Protein AF-N1QYM6-F1 (afdb_monomer_lite)

Organism: Aegilops tauschii (NCBI:txid37682)

Radius of gyration: 26.06 Å; chains: 1; bounding box: 59×38×81 Å

Sequence (95 aa):
MAAGLPRLAPARGRRRRTVAVAAMGAPGLEKGEGKTATVRSKASGDALEVCRVVNGMWQVSGASWGRAAPRAAVAAMLAYADGGLATFDMADICE

Secondary structure (DSSP, 8-state):
--PPPP-PPPP---------------------TT-EEEEE-TTT--EEEEESS-EE-GGGSSTTT-S--HHHHHHHHHHHHHTT---EE--PPP-

Foldseek 3Di:
DDDDDDDDDDDPPPPPPPPPPPPPPDDDLDQDPDQWDWDADPVPRDTDIAGPDEAEPVCCQQPPNHHHPVVVVVVVQVVCVSNRVNHYDDDHDDD

Structure (mmCIF, N/CA/C/O backbone):
data_AF-N1QYM6-F1
#
_entry.id   AF-N1QYM6-F1
#
loop_
_atom_site.group_PDB
_atom_site.id
_atom_site.type_symbol
_atom_site.label_atom_id
_atom_site.label_alt_id
_atom_site.label_comp_id
_atom_site.label_asym_id
_atom_site.label_entity_id
_atom_site.label_seq_id
_atom_site.pdbx_PDB_ins_code
_atom_site.Cartn_x
_atom_site.Cartn_y
_atom_site.Cartn_z
_atom_site.occupancy
_atom_site.B_iso_or_equiv
_atom_site.auth_seq_id
_atom_site.auth_comp_id
_atom_site.auth_asym_id
_atom_site.auth_atom_id
_atom_site.pdbx_PDB_model_num
ATOM 1 N N . MET A 1 1 ? 40.213 -32.346 -60.982 1.00 46.22 1 MET A N 1
ATOM 2 C CA . MET A 1 1 ? 39.782 -31.509 -59.842 1.00 46.22 1 MET A CA 1
ATOM 3 C C . MET A 1 1 ? 38.585 -30.688 -60.293 1.00 46.22 1 MET A C 1
ATOM 5 O O . MET A 1 1 ? 38.755 -29.844 -61.157 1.00 46.22 1 MET A O 1
ATOM 9 N N . ALA A 1 2 ? 37.387 -30.967 -59.783 1.00 45.72 2 ALA A N 1
ATOM 10 C CA . ALA A 1 2 ? 36.201 -30.140 -60.006 1.00 45.72 2 ALA A CA 1
ATOM 11 C C . ALA A 1 2 ? 35.572 -29.887 -58.631 1.00 45.72 2 ALA A C 1
ATOM 13 O O . ALA A 1 2 ? 35.094 -30.819 -57.988 1.00 45.72 2 ALA A O 1
ATOM 14 N N . ALA A 1 3 ? 35.690 -28.655 -58.136 1.00 51.59 3 ALA A N 1
ATOM 15 C CA . ALA A 1 3 ? 35.165 -28.253 -56.838 1.00 51.59 3 ALA A CA 1
ATOM 16 C C . ALA A 1 3 ? 33.643 -28.068 -56.941 1.00 51.59 3 ALA A C 1
ATOM 18 O O . ALA A 1 3 ? 33.164 -27.255 -57.729 1.00 51.59 3 ALA A O 1
ATOM 19 N N . GLY A 1 4 ? 32.884 -28.854 -56.174 1.00 43.66 4 GLY A N 1
ATOM 20 C CA . GLY A 1 4 ? 31.429 -28.745 -56.089 1.00 43.66 4 GLY A CA 1
ATOM 21 C C . GLY A 1 4 ? 30.996 -27.476 -55.351 1.00 43.66 4 GLY A C 1
ATOM 22 O O . GLY A 1 4 ? 31.544 -27.141 -54.303 1.00 43.66 4 GLY A O 1
ATOM 23 N N . LEU A 1 5 ? 29.999 -26.777 -55.894 1.00 55.41 5 LEU A N 1
ATOM 24 C CA . LEU A 1 5 ? 29.355 -25.623 -55.260 1.00 55.41 5 LEU A CA 1
ATOM 25 C C . LEU A 1 5 ? 28.604 -26.051 -53.983 1.00 55.41 5 LEU A C 1
ATOM 27 O O . LEU A 1 5 ? 27.935 -27.091 -53.995 1.00 55.41 5 LEU A O 1
ATOM 31 N N . PRO A 1 6 ? 28.641 -25.265 -52.891 1.00 52.03 6 PRO A N 1
ATOM 32 C CA . PRO A 1 6 ? 27.894 -25.598 -51.690 1.00 52.03 6 PRO A CA 1
ATOM 33 C C . PRO A 1 6 ? 26.395 -25.350 -51.905 1.00 52.03 6 PRO A C 1
ATOM 35 O O . PRO A 1 6 ? 25.967 -24.279 -52.335 1.00 52.03 6 PRO A O 1
ATOM 38 N N . ARG A 1 7 ? 25.577 -26.354 -51.572 1.00 55.72 7 ARG A N 1
ATOM 39 C CA . ARG A 1 7 ? 24.120 -26.213 -51.476 1.00 55.72 7 ARG A CA 1
ATOM 40 C C . ARG A 1 7 ? 23.780 -25.292 -50.300 1.00 55.72 7 ARG A C 1
ATOM 42 O O . ARG A 1 7 ? 24.013 -25.653 -49.150 1.00 55.72 7 ARG A O 1
ATOM 49 N N . LEU A 1 8 ? 23.195 -24.130 -50.584 1.00 51.25 8 LEU A N 1
ATOM 50 C CA . LEU A 1 8 ? 22.602 -23.259 -49.568 1.00 51.25 8 LEU A CA 1
ATOM 51 C C . LEU A 1 8 ? 21.331 -23.920 -49.010 1.00 51.25 8 LEU A C 1
ATOM 53 O O . LEU A 1 8 ? 20.375 -24.169 -49.743 1.00 51.25 8 LEU A O 1
ATOM 57 N N . ALA A 1 9 ? 21.324 -24.217 -47.711 1.00 57.19 9 ALA A N 1
ATOM 58 C CA . ALA A 1 9 ? 20.127 -24.654 -46.997 1.00 57.19 9 ALA A CA 1
ATOM 59 C C . ALA A 1 9 ? 19.170 -23.462 -46.787 1.00 57.19 9 ALA A C 1
ATOM 61 O O . ALA A 1 9 ? 19.638 -22.341 -46.570 1.00 57.19 9 ALA A O 1
ATOM 62 N N . PRO A 1 10 ? 17.838 -23.662 -46.799 1.00 49.78 10 PRO A N 1
ATOM 63 C CA . PRO A 1 10 ? 16.912 -22.573 -46.530 1.00 49.78 10 PRO A CA 1
ATOM 64 C C . PRO A 1 10 ? 17.044 -22.139 -45.067 1.00 49.78 10 PRO A C 1
ATOM 66 O O . PRO A 1 10 ? 16.934 -22.949 -44.141 1.00 49.78 10 PRO A O 1
ATOM 69 N N . ALA A 1 11 ? 17.277 -20.843 -44.856 1.00 59.12 11 ALA A N 1
ATOM 70 C CA . ALA A 1 11 ? 17.271 -20.237 -43.535 1.00 59.12 11 ALA A CA 1
ATOM 71 C C . ALA A 1 11 ? 15.905 -20.489 -42.881 1.00 59.12 11 ALA A C 1
ATOM 73 O O . ALA A 1 11 ? 14.868 -20.051 -43.383 1.00 59.12 11 ALA A O 1
ATOM 74 N N . ARG A 1 12 ? 15.888 -21.216 -41.757 1.00 56.28 12 ARG A N 1
ATOM 75 C CA . ARG A 1 12 ? 14.677 -21.399 -40.952 1.00 56.28 12 ARG A CA 1
ATOM 76 C C . ARG A 1 12 ? 14.248 -20.028 -40.434 1.00 56.28 12 ARG A C 1
ATOM 78 O O . ARG A 1 12 ? 14.831 -19.507 -39.486 1.00 56.28 12 ARG A O 1
ATOM 85 N N . GLY A 1 13 ? 13.242 -19.442 -41.078 1.00 52.16 13 GLY A N 1
ATOM 86 C CA . GLY A 1 13 ? 12.643 -18.180 -40.668 1.00 52.16 13 GLY A CA 1
ATOM 87 C C . GLY A 1 13 ? 12.193 -18.269 -39.213 1.00 52.16 13 GLY A C 1
ATOM 88 O O . GLY A 1 13 ? 11.251 -18.989 -38.879 1.00 52.16 13 GLY A O 1
ATOM 89 N N . ARG A 1 14 ? 12.885 -17.550 -38.328 1.00 60.66 14 ARG A N 1
ATOM 90 C CA . ARG A 1 14 ? 12.497 -17.398 -36.927 1.00 60.66 14 ARG A CA 1
ATOM 91 C C . ARG A 1 14 ? 11.173 -16.636 -36.919 1.00 60.66 14 ARG A C 1
ATOM 93 O O . ARG A 1 14 ? 11.174 -15.414 -37.041 1.00 60.66 14 ARG A O 1
ATOM 100 N N . ARG A 1 15 ? 10.044 -17.354 -36.822 1.00 59.03 15 ARG A N 1
ATOM 101 C CA . ARG A 1 15 ? 8.721 -16.754 -36.592 1.00 59.03 15 ARG A CA 1
ATOM 102 C C . ARG A 1 15 ? 8.843 -15.861 -35.360 1.00 59.03 15 ARG A C 1
ATOM 104 O O . ARG A 1 15 ? 8.911 -16.356 -34.236 1.00 59.03 15 ARG A O 1
ATOM 111 N N . ARG A 1 16 ? 8.898 -14.546 -35.574 1.00 59.78 16 ARG A N 1
ATOM 112 C CA . ARG A 1 16 ? 8.704 -13.566 -34.512 1.00 59.78 16 ARG A CA 1
ATOM 113 C C . ARG A 1 16 ? 7.264 -13.753 -34.053 1.00 59.78 16 ARG A C 1
ATOM 115 O O . ARG A 1 16 ? 6.334 -13.389 -34.761 1.00 59.78 16 ARG A O 1
ATOM 122 N N . ARG A 1 17 ? 7.082 -14.422 -32.915 1.00 55.34 17 ARG A N 1
ATOM 123 C CA . ARG A 1 17 ? 5.805 -14.420 -32.209 1.00 55.34 17 ARG A CA 1
ATOM 124 C C . ARG A 1 17 ? 5.650 -13.018 -31.641 1.00 55.34 17 ARG A C 1
ATOM 126 O O . ARG A 1 17 ? 6.175 -12.723 -30.575 1.00 55.34 17 ARG A O 1
ATOM 133 N N . THR A 1 18 ? 5.005 -12.137 -32.393 1.00 51.66 18 THR A N 1
ATOM 134 C CA . THR A 1 18 ? 4.424 -10.922 -31.835 1.00 51.66 18 THR A CA 1
ATOM 135 C C . THR A 1 18 ? 3.354 -11.399 -30.864 1.00 51.66 18 THR A C 1
ATOM 137 O O . THR A 1 18 ? 2.294 -11.863 -31.277 1.00 51.66 18 THR A O 1
ATOM 140 N N . VAL A 1 19 ? 3.669 -11.398 -29.571 1.00 52.00 19 VAL A N 1
ATOM 141 C CA . VAL A 1 19 ? 2.649 -11.565 -28.541 1.00 52.00 19 VAL A CA 1
ATOM 142 C C . VAL A 1 19 ? 1.890 -10.249 -28.545 1.00 52.00 19 VAL A C 1
ATOM 144 O O . VAL A 1 19 ? 2.373 -9.247 -28.023 1.00 52.00 19 VAL A O 1
ATOM 147 N N . ALA A 1 20 ? 0.750 -10.220 -29.230 1.00 47.00 20 ALA A N 1
ATOM 148 C CA . ALA A 1 20 ? -0.215 -9.159 -29.026 1.00 47.00 20 ALA A CA 1
ATOM 149 C C . ALA A 1 20 ? -0.677 -9.292 -27.573 1.00 47.00 20 ALA A C 1
ATOM 151 O O . ALA A 1 20 ? -1.442 -10.195 -27.238 1.00 47.00 20 ALA A O 1
ATOM 152 N N . VAL A 1 21 ? -0.143 -8.445 -26.692 1.00 49.84 21 VAL A N 1
ATOM 153 C CA . VAL A 1 21 ? -0.738 -8.233 -25.376 1.00 49.84 21 VAL A CA 1
ATOM 154 C C . VAL A 1 21 ? -2.053 -7.536 -25.673 1.00 49.84 21 VAL A C 1
ATOM 156 O O . VAL A 1 21 ? -2.083 -6.337 -25.939 1.00 49.84 21 VAL A O 1
ATOM 159 N N . ALA A 1 22 ? -3.128 -8.317 -25.754 1.00 45.88 22 ALA A N 1
ATOM 160 C CA . ALA A 1 22 ? -4.463 -7.762 -25.784 1.00 45.88 22 ALA A CA 1
ATOM 161 C C . ALA A 1 22 ? -4.597 -6.919 -24.514 1.00 45.88 22 ALA A C 1
ATOM 163 O O . ALA A 1 22 ? -4.571 -7.454 -23.405 1.00 45.88 22 ALA A O 1
ATOM 164 N N . ALA A 1 23 ? -4.674 -5.598 -24.677 1.00 48.09 23 ALA A N 1
ATOM 165 C CA . ALA A 1 23 ? -5.192 -4.729 -23.642 1.00 48.09 23 ALA A CA 1
ATOM 166 C C . ALA A 1 23 ? -6.643 -5.167 -23.435 1.00 48.09 23 ALA A C 1
ATOM 168 O O . ALA A 1 23 ? -7.537 -4.774 -24.181 1.00 48.09 23 ALA A O 1
ATOM 169 N N . MET A 1 24 ? -6.849 -6.082 -22.491 1.00 47.69 24 MET A N 1
ATOM 170 C CA . MET A 1 24 ? -8.165 -6.400 -21.969 1.00 47.69 24 MET A CA 1
ATOM 171 C C . MET A 1 24 ? -8.673 -5.098 -21.361 1.00 47.69 24 MET A C 1
ATOM 173 O O . MET A 1 24 ? -8.273 -4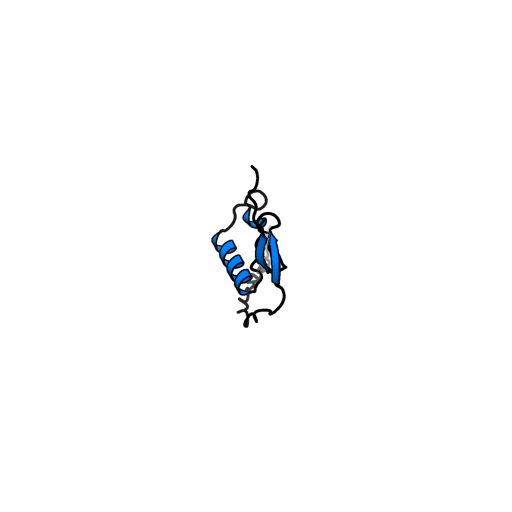.730 -20.259 1.00 47.69 24 MET A O 1
ATOM 177 N N . GLY A 1 25 ? -9.484 -4.358 -22.118 1.00 43.69 25 GLY A N 1
ATOM 178 C CA . GLY A 1 25 ? -10.315 -3.313 -21.546 1.00 43.69 25 GLY A CA 1
ATOM 179 C C . GLY A 1 25 ? -11.118 -3.980 -20.443 1.00 43.69 25 GLY A C 1
ATOM 180 O O . GLY A 1 25 ? -11.894 -4.888 -20.730 1.00 43.69 25 GLY A O 1
ATOM 181 N N . ALA A 1 26 ? -10.834 -3.626 -19.192 1.00 49.16 26 ALA A N 1
ATOM 182 C CA . ALA A 1 26 ? -11.516 -4.209 -18.054 1.00 49.16 26 ALA A CA 1
ATOM 183 C C . ALA A 1 26 ? -12.997 -3.806 -18.153 1.00 49.16 26 ALA A C 1
ATOM 185 O O . ALA A 1 26 ? -13.293 -2.610 -18.059 1.00 49.16 26 ALA A O 1
ATOM 186 N N . PRO A 1 27 ? -13.931 -4.745 -18.399 1.00 41.53 27 PRO A N 1
ATOM 187 C CA . PRO A 1 27 ? -15.339 -4.441 -18.219 1.00 41.53 27 PRO A CA 1
ATOM 188 C C . PRO A 1 27 ? -15.540 -4.149 -16.730 1.00 41.53 27 PRO A C 1
ATOM 190 O O . PRO A 1 27 ? -14.857 -4.744 -15.894 1.00 41.53 27 PRO A O 1
ATOM 193 N N . GLY A 1 28 ? -16.406 -3.174 -16.443 1.00 48.56 28 GLY A N 1
ATOM 194 C CA . GLY A 1 28 ? -16.544 -2.491 -15.158 1.00 48.56 28 GLY A CA 1
ATOM 195 C C . GLY A 1 28 ? -16.209 -3.351 -13.944 1.00 48.56 28 GLY A C 1
ATOM 196 O O . GLY A 1 28 ? -16.841 -4.379 -13.706 1.00 48.56 28 GLY A O 1
ATOM 197 N N . LEU A 1 29 ? -15.217 -2.905 -13.171 1.00 52.03 29 LEU A N 1
ATOM 198 C CA . LEU A 1 29 ? -15.040 -3.409 -11.821 1.00 52.03 29 LEU A CA 1
ATOM 199 C C . LEU A 1 29 ? -16.274 -2.983 -11.035 1.00 52.03 29 LEU A C 1
ATOM 201 O O . LEU A 1 29 ? -16.416 -1.824 -10.648 1.00 52.03 29 LEU A O 1
ATOM 205 N N . GLU A 1 30 ? -17.192 -3.921 -10.833 1.00 54.38 30 GLU A N 1
ATOM 206 C CA . GLU A 1 30 ? -18.212 -3.746 -9.818 1.00 54.38 30 GLU A 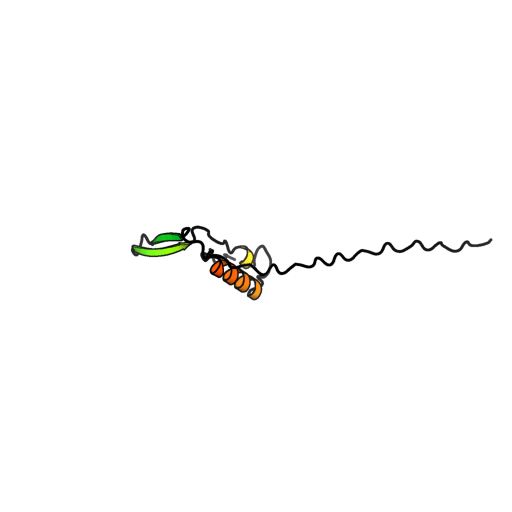CA 1
ATOM 207 C C . GLU A 1 30 ? -17.491 -3.552 -8.486 1.00 54.38 30 GLU A C 1
ATOM 209 O O . GLU A 1 30 ? -16.663 -4.370 -8.073 1.00 54.38 30 GLU A O 1
ATOM 214 N N . LYS A 1 31 ? -17.763 -2.414 -7.846 1.00 50.59 31 LYS A N 1
ATOM 215 C CA . LYS A 1 31 ? -17.259 -2.080 -6.520 1.00 50.59 31 LYS A CA 1
ATOM 216 C C . LYS A 1 31 ? -17.750 -3.174 -5.576 1.00 50.59 31 LYS A C 1
ATOM 218 O O . LYS A 1 31 ? -18.914 -3.173 -5.195 1.00 50.59 31 LYS A O 1
ATOM 223 N N . GLY A 1 32 ? -16.885 -4.136 -5.262 1.00 53.16 32 GLY A N 1
ATOM 224 C CA . GLY A 1 32 ? -17.228 -5.261 -4.404 1.00 53.16 32 GLY A CA 1
ATOM 225 C C . GLY A 1 32 ? -17.672 -4.757 -3.035 1.00 53.16 32 GLY A C 1
ATOM 226 O O . GLY A 1 32 ? -16.843 -4.393 -2.203 1.00 53.16 32 GLY A O 1
ATOM 227 N N . GLU A 1 33 ? -18.979 -4.718 -2.808 1.00 55.00 33 GLU A N 1
ATOM 228 C CA . GLU A 1 33 ? -19.569 -4.407 -1.515 1.00 55.00 33 GLU A CA 1
ATOM 229 C C . GLU A 1 33 ? -19.222 -5.571 -0.563 1.00 55.00 33 GLU A C 1
ATOM 231 O O . GLU A 1 33 ? -19.659 -6.702 -0.769 1.00 55.00 33 GLU A O 1
ATOM 236 N N . GLY A 1 34 ? -18.358 -5.335 0.438 1.00 60.19 34 GLY A N 1
ATOM 237 C CA . GLY A 1 34 ? -18.240 -6.241 1.594 1.00 60.19 34 GLY A CA 1
ATOM 238 C C . GLY A 1 34 ? -16.899 -6.922 1.919 1.00 60.19 34 GLY A C 1
ATOM 239 O O . GLY A 1 34 ? -16.923 -7.982 2.543 1.00 60.19 34 GLY A O 1
ATOM 240 N N . LYS A 1 35 ? -15.719 -6.376 1.584 1.00 72.75 35 LYS A N 1
ATOM 241 C CA . LYS A 1 35 ? -14.428 -6.954 2.059 1.00 72.75 35 LYS A CA 1
ATOM 242 C C . LYS A 1 35 ? -13.507 -5.981 2.789 1.00 72.75 35 LYS A C 1
ATOM 244 O O . LYS A 1 35 ? -12.293 -6.192 2.845 1.00 72.75 35 LYS A O 1
ATOM 249 N N . THR A 1 36 ? -14.071 -4.940 3.374 1.00 87.31 36 THR A N 1
ATOM 250 C CA . THR A 1 36 ? -13.329 -4.018 4.224 1.00 87.31 36 THR A CA 1
ATOM 251 C C . THR A 1 36 ? -13.492 -4.372 5.702 1.00 87.31 36 THR A C 1
ATOM 253 O O . THR A 1 36 ? -14.399 -5.107 6.097 1.00 87.31 36 THR A O 1
ATOM 256 N N . ALA A 1 37 ? -12.549 -3.936 6.529 1.00 92.00 37 ALA A N 1
ATOM 257 C CA . ALA A 1 37 ? -12.573 -4.107 7.973 1.00 92.00 37 ALA A CA 1
ATOM 258 C C . ALA A 1 37 ? -12.157 -2.805 8.650 1.00 92.00 37 ALA A C 1
ATOM 260 O O . ALA A 1 37 ? -11.289 -2.092 8.157 1.00 92.00 37 ALA A O 1
ATOM 261 N N . THR A 1 38 ? -12.744 -2.511 9.806 1.00 94.88 38 THR A N 1
ATOM 262 C CA . THR A 1 38 ? -12.300 -1.390 10.632 1.00 94.88 38 THR A CA 1
ATOM 263 C C . THR A 1 38 ? -11.135 -1.830 11.512 1.00 94.88 38 THR A C 1
ATOM 265 O O . THR A 1 38 ? -11.305 -2.648 12.418 1.00 94.88 38 THR A O 1
ATOM 268 N N . VAL A 1 39 ? -9.957 -1.268 11.271 1.00 92.69 39 VAL A N 1
ATOM 269 C CA . VAL A 1 39 ? -8.793 -1.379 12.151 1.00 92.69 39 VAL A CA 1
ATOM 270 C C . VAL A 1 39 ? -8.863 -0.253 13.172 1.00 92.69 39 VAL A C 1
ATOM 272 O O . VAL A 1 39 ? -9.141 0.888 12.814 1.00 92.69 39 VAL A O 1
ATOM 275 N N . ARG A 1 40 ? -8.628 -0.568 14.449 1.00 96.31 40 ARG A N 1
ATOM 276 C CA . ARG A 1 40 ? -8.565 0.430 15.522 1.00 96.31 40 ARG A CA 1
ATOM 277 C C . ARG A 1 40 ? -7.172 0.508 16.122 1.00 96.31 40 ARG A C 1
ATOM 279 O O . ARG A 1 40 ? -6.606 -0.513 16.516 1.00 96.31 40 ARG A O 1
ATOM 286 N N . SER A 1 41 ? -6.650 1.725 16.224 1.00 94.88 41 SER A N 1
ATOM 287 C CA . SER A 1 41 ? -5.430 2.022 16.963 1.00 94.88 41 SER A CA 1
ATOM 288 C C . SER A 1 41 ? -5.663 1.750 18.443 1.00 94.88 41 SER A C 1
ATOM 290 O O . SER A 1 41 ? -6.582 2.296 19.050 1.00 94.88 41 SER A O 1
ATOM 292 N N . LYS A 1 42 ? -4.816 0.916 19.051 1.00 94.50 42 LYS A N 1
ATOM 293 C CA . LYS A 1 42 ? -4.853 0.701 20.505 1.00 94.50 42 LYS A CA 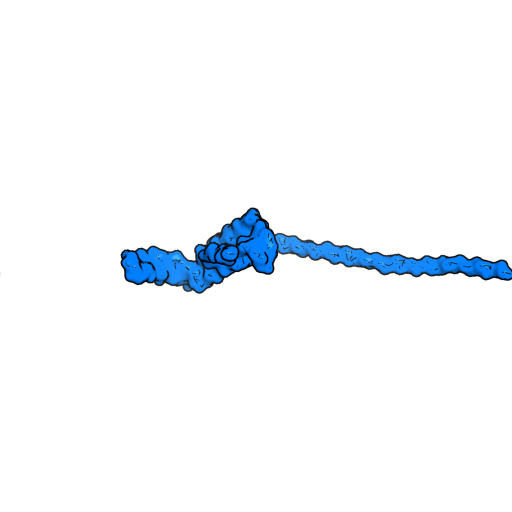1
ATOM 294 C C . LYS A 1 42 ? -4.362 1.920 21.286 1.00 94.50 42 LYS A C 1
ATOM 296 O O . LYS A 1 42 ? -4.761 2.084 22.430 1.00 94.50 42 LYS A O 1
ATOM 301 N N . ALA A 1 43 ? -3.484 2.726 20.690 1.00 96.06 43 ALA A N 1
ATOM 302 C CA . ALA A 1 43 ? -2.853 3.852 21.370 1.00 96.06 43 ALA A CA 1
ATOM 303 C C . ALA A 1 43 ? -3.760 5.089 21.390 1.00 96.06 43 ALA A C 1
ATOM 305 O O . ALA A 1 43 ? -3.904 5.724 22.428 1.00 96.06 43 ALA A O 1
ATOM 306 N N . SER A 1 44 ? -4.377 5.411 20.250 1.00 96.56 44 SER A N 1
ATOM 307 C CA . SER A 1 44 ? -5.204 6.614 20.082 1.00 96.56 44 SER A CA 1
ATOM 308 C C . SER A 1 44 ? -6.708 6.337 20.052 1.00 96.56 44 SER A C 1
ATOM 310 O O . SER A 1 44 ? -7.495 7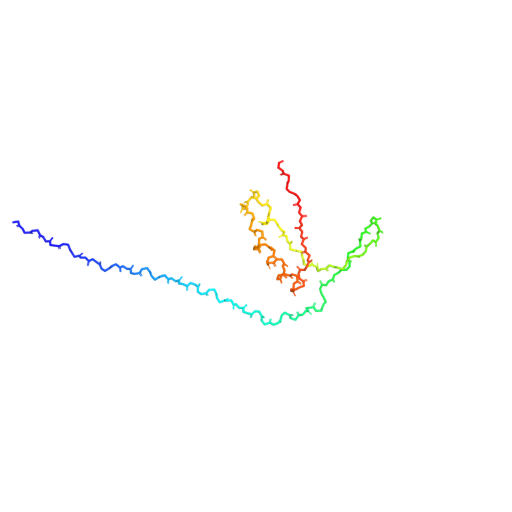.248 20.272 1.00 96.56 44 SER A O 1
ATOM 312 N N . GLY A 1 45 ? -7.132 5.095 19.794 1.00 95.81 45 GLY A N 1
ATOM 313 C CA . GLY A 1 45 ? -8.543 4.747 19.590 1.00 95.81 45 GLY A CA 1
ATOM 314 C C . GLY A 1 45 ? -9.064 5.030 18.177 1.00 95.81 45 GLY A C 1
ATOM 315 O O . GLY A 1 45 ? -10.190 4.639 17.865 1.00 95.81 45 GLY A O 1
ATOM 316 N N . ASP A 1 46 ? -8.249 5.647 17.315 1.00 96.75 46 ASP A N 1
ATOM 317 C CA . ASP A 1 46 ? -8.625 5.984 15.941 1.00 96.75 46 ASP A CA 1
ATOM 318 C C . ASP A 1 46 ? -9.040 4.747 15.150 1.00 96.75 46 ASP A C 1
ATOM 320 O O . ASP A 1 46 ? -8.463 3.668 15.303 1.00 96.75 46 ASP A O 1
ATOM 324 N N . ALA A 1 47 ? -10.028 4.917 14.277 1.00 95.69 47 ALA A N 1
ATOM 325 C CA . ALA A 1 47 ? -10.569 3.861 13.443 1.00 95.69 47 ALA A CA 1
ATOM 326 C C . ALA A 1 47 ? -10.301 4.156 11.965 1.00 95.69 47 ALA A C 1
ATOM 328 O O . ALA A 1 47 ? -10.577 5.254 11.488 1.00 95.69 47 ALA A O 1
ATOM 329 N N . LEU A 1 48 ? -9.813 3.154 11.237 1.00 93.62 48 LEU A N 1
ATOM 330 C CA . LEU A 1 48 ? -9.600 3.210 9.797 1.00 93.62 48 LEU A CA 1
ATOM 331 C C . LEU A 1 48 ? -10.312 2.037 9.132 1.00 93.62 48 LEU A C 1
ATOM 333 O O . LEU A 1 48 ? -10.125 0.886 9.522 1.00 93.62 48 LEU A O 1
ATOM 337 N N . GLU A 1 49 ? -11.120 2.319 8.119 1.00 93.31 49 GLU A N 1
ATOM 338 C CA . GLU A 1 49 ? -11.643 1.287 7.232 1.00 93.31 49 GLU A CA 1
ATOM 339 C C . GLU A 1 49 ? -10.561 0.894 6.212 1.00 93.31 49 GLU A C 1
ATOM 341 O O . GLU A 1 49 ? -10.005 1.753 5.532 1.00 93.31 49 GLU A O 1
ATOM 346 N N . VAL A 1 50 ? -10.241 -0.396 6.113 1.00 93.19 50 VAL A N 1
ATOM 347 C CA . VAL A 1 50 ? -9.213 -0.913 5.196 1.00 93.19 50 VAL A CA 1
ATOM 348 C C . VAL A 1 50 ? -9.734 -2.093 4.393 1.00 93.19 50 VAL A C 1
ATOM 350 O O . VAL A 1 50 ? -10.559 -2.864 4.882 1.00 93.19 50 VAL A O 1
ATOM 353 N N . CYS A 1 51 ? -9.203 -2.299 3.188 1.00 93.38 51 CYS A N 1
ATOM 354 C CA . CYS A 1 51 ? -9.353 -3.576 2.502 1.00 93.38 51 CYS A CA 1
ATOM 355 C C . CYS A 1 51 ? -8.624 -4.663 3.305 1.00 93.38 51 CYS A C 1
ATOM 357 O O . CYS A 1 51 ? -7.519 -4.450 3.799 1.00 93.38 51 CYS A O 1
ATOM 359 N N . ARG A 1 52 ? -9.224 -5.852 3.445 1.00 91.44 52 ARG A N 1
ATOM 360 C CA . ARG A 1 52 ? -8.587 -6.962 4.185 1.00 91.44 52 ARG A CA 1
ATOM 361 C C . ARG A 1 52 ? -7.409 -7.590 3.432 1.00 91.44 52 ARG A C 1
ATOM 363 O O . ARG A 1 52 ? -6.683 -8.390 4.015 1.00 91.44 52 ARG A O 1
ATOM 370 N N . VAL A 1 53 ? -7.236 -7.253 2.154 1.00 92.38 53 VAL A N 1
ATOM 371 C CA . VAL A 1 53 ? -6.103 -7.674 1.326 1.00 92.38 53 VAL A CA 1
ATOM 372 C C . VAL A 1 53 ? -5.071 -6.553 1.298 1.00 92.38 53 VAL A C 1
ATOM 374 O O . VAL A 1 53 ? -5.391 -5.419 0.949 1.00 92.38 53 VAL A O 1
ATOM 377 N N . VAL A 1 54 ? -3.832 -6.893 1.646 1.00 93.44 54 VAL A N 1
ATOM 378 C CA . VAL A 1 54 ? -2.704 -5.961 1.693 1.00 93.44 54 VAL A CA 1
ATOM 379 C C . VAL A 1 54 ? -1.788 -6.210 0.497 1.00 93.44 54 VAL A C 1
ATOM 381 O O . VAL A 1 54 ? -1.346 -7.335 0.268 1.00 93.44 54 VAL A O 1
ATOM 384 N N . ASN A 1 55 ? -1.485 -5.155 -0.256 1.00 93.38 55 ASN A N 1
ATOM 385 C CA . ASN A 1 55 ? -0.516 -5.187 -1.344 1.00 93.38 55 ASN A CA 1
ATOM 386 C C . ASN A 1 55 ? 0.886 -4.932 -0.780 1.00 93.38 55 ASN A C 1
ATOM 388 O O . ASN A 1 55 ? 1.200 -3.808 -0.389 1.00 93.38 55 ASN A O 1
ATOM 392 N N . GLY A 1 56 ? 1.728 -5.965 -0.739 1.00 92.62 56 GLY A N 1
ATOM 393 C CA . GLY A 1 56 ? 3.135 -5.812 -0.368 1.00 92.62 56 GLY A CA 1
ATOM 394 C C . GLY A 1 56 ? 3.912 -5.066 -1.451 1.00 92.62 56 GLY A C 1
ATOM 395 O O . GLY A 1 56 ? 3.880 -5.469 -2.613 1.00 92.62 56 GLY A O 1
ATOM 396 N N . MET A 1 57 ? 4.634 -4.009 -1.075 1.00 91.38 57 MET A N 1
ATOM 397 C CA . MET A 1 57 ? 5.330 -3.121 -2.019 1.00 91.38 57 MET A CA 1
ATOM 398 C C . MET A 1 57 ? 6.829 -3.432 -2.164 1.00 91.38 57 MET A C 1
ATOM 400 O O . MET A 1 57 ? 7.592 -2.646 -2.719 1.00 91.38 57 MET A O 1
ATOM 404 N N . TRP A 1 58 ? 7.283 -4.597 -1.708 1.00 87.88 58 TRP A N 1
ATOM 405 C CA . TRP A 1 58 ? 8.699 -4.979 -1.715 1.00 87.88 58 TRP A CA 1
ATOM 406 C C . TRP A 1 58 ? 9.380 -4.911 -3.101 1.00 87.88 58 TRP A C 1
ATOM 408 O O . TRP A 1 58 ? 10.581 -4.665 -3.169 1.00 87.88 58 TRP A O 1
ATOM 418 N N . GLN A 1 59 ? 8.653 -5.037 -4.219 1.00 84.69 59 GLN A N 1
ATOM 419 C CA . GLN A 1 59 ? 9.217 -4.886 -5.572 1.00 84.69 59 GLN A CA 1
ATOM 420 C C . GLN A 1 59 ? 9.608 -3.440 -5.918 1.00 84.69 59 GLN A C 1
ATOM 422 O O . GLN A 1 59 ? 10.381 -3.231 -6.851 1.00 84.69 59 GLN A O 1
ATOM 427 N N . VAL A 1 60 ? 9.098 -2.436 -5.194 1.00 85.44 60 VAL A N 1
ATOM 428 C CA . VAL A 1 60 ? 9.510 -1.033 -5.383 1.00 85.44 60 VAL A CA 1
ATOM 429 C C . VAL A 1 60 ? 10.683 -0.626 -4.482 1.00 85.44 60 VAL A C 1
ATOM 431 O O . VAL A 1 60 ? 11.138 0.510 -4.571 1.00 85.44 60 VAL A O 1
ATOM 434 N N . SER A 1 61 ? 11.216 -1.545 -3.664 1.00 76.75 61 SER A N 1
ATOM 435 C CA . SER A 1 61 ? 12.281 -1.271 -2.680 1.00 76.75 61 SER A CA 1
ATOM 436 C C . SER A 1 61 ? 13.692 -1.096 -3.265 1.00 76.75 61 SER A C 1
ATOM 438 O O . SER A 1 61 ? 14.600 -0.679 -2.558 1.00 76.75 61 SER A O 1
ATOM 440 N N . GLY A 1 62 ? 13.919 -1.381 -4.551 1.00 69.56 62 GLY A N 1
ATOM 441 C CA . GLY A 1 62 ? 15.178 -1.054 -5.234 1.00 69.56 62 GLY A CA 1
ATOM 442 C C . GLY A 1 62 ? 16.358 -2.009 -4.986 1.00 69.56 62 GLY A C 1
ATOM 443 O O . GLY A 1 62 ? 17.027 -2.396 -5.945 1.00 69.56 62 GLY A O 1
ATOM 444 N N . ALA A 1 63 ? 16.614 -2.407 -3.735 1.00 67.69 63 ALA A N 1
ATOM 445 C CA . ALA A 1 63 ? 17.868 -3.062 -3.339 1.00 67.69 63 ALA A CA 1
ATOM 446 C C . ALA A 1 63 ? 18.030 -4.501 -3.870 1.00 67.69 63 ALA A C 1
ATOM 448 O O . ALA A 1 63 ? 19.112 -4.882 -4.310 1.00 67.69 63 ALA A O 1
ATOM 449 N N . SER A 1 64 ? 16.960 -5.305 -3.881 1.00 73.56 64 SER A N 1
ATOM 450 C CA . SER A 1 64 ? 17.027 -6.727 -4.281 1.00 73.56 64 SER A CA 1
ATOM 451 C C . SER A 1 64 ? 16.487 -7.023 -5.686 1.00 73.56 64 SER A C 1
ATOM 453 O O . SER A 1 64 ? 16.651 -8.135 -6.181 1.00 73.56 64 SER A O 1
ATOM 455 N N . TRP A 1 65 ? 15.848 -6.044 -6.338 1.00 71.25 65 TRP A N 1
ATOM 456 C CA . TRP A 1 65 ? 15.096 -6.243 -7.591 1.00 71.25 65 TRP A CA 1
ATOM 457 C C . TRP A 1 65 ? 15.407 -5.198 -8.673 1.00 71.25 65 TRP A C 1
ATOM 459 O O . TRP A 1 65 ? 14.741 -5.145 -9.707 1.00 71.25 65 TRP A O 1
ATOM 469 N N . GLY A 1 66 ? 16.447 -4.388 -8.457 1.00 77.19 66 GLY A N 1
ATOM 470 C CA . GLY A 1 66 ? 16.808 -3.277 -9.329 1.00 77.19 66 GLY A CA 1
ATOM 471 C C . GLY A 1 66 ? 15.943 -2.038 -9.091 1.00 77.19 66 GLY A C 1
ATOM 472 O O . GLY A 1 66 ? 14.978 -2.050 -8.331 1.00 77.19 66 GLY A O 1
ATOM 473 N N . ARG A 1 67 ? 16.304 -0.930 -9.746 1.00 79.69 67 ARG A N 1
ATOM 474 C CA . ARG A 1 67 ? 15.631 0.364 -9.569 1.00 79.69 67 ARG A CA 1
ATOM 475 C C . ARG A 1 67 ? 14.141 0.259 -9.914 1.00 79.69 67 ARG A C 1
ATOM 477 O O . ARG A 1 67 ? 13.785 -0.128 -11.026 1.00 79.69 67 ARG A O 1
ATOM 484 N N . ALA A 1 68 ? 13.287 0.698 -8.990 1.00 82.38 68 ALA A N 1
ATOM 485 C CA . ALA A 1 68 ? 11.852 0.799 -9.224 1.00 82.38 68 ALA A CA 1
ATOM 486 C C . ALA A 1 68 ? 11.546 1.686 -10.442 1.00 82.38 68 ALA A C 1
ATOM 488 O O . ALA A 1 68 ? 12.196 2.712 -10.648 1.00 82.38 68 ALA A O 1
ATOM 489 N N . ALA A 1 69 ? 10.527 1.317 -11.223 1.00 89.38 69 ALA A N 1
ATOM 490 C CA . ALA A 1 69 ? 9.968 2.139 -12.294 1.00 89.38 69 ALA A CA 1
ATOM 491 C C . ALA A 1 69 ? 8.766 2.936 -11.743 1.00 89.38 69 ALA A C 1
ATOM 493 O O . ALA A 1 69 ? 7.647 2.416 -11.746 1.00 89.38 69 ALA A O 1
ATOM 494 N N . PRO A 1 70 ? 8.937 4.190 -11.274 1.00 89.81 70 PRO A N 1
ATOM 495 C CA . PRO A 1 70 ? 7.947 4.826 -10.399 1.00 89.81 70 PRO A CA 1
ATOM 496 C C . PRO A 1 70 ? 6.606 5.063 -11.094 1.00 89.81 70 PRO A C 1
ATOM 498 O O . PRO A 1 70 ? 5.552 4.845 -10.512 1.00 89.81 70 PRO 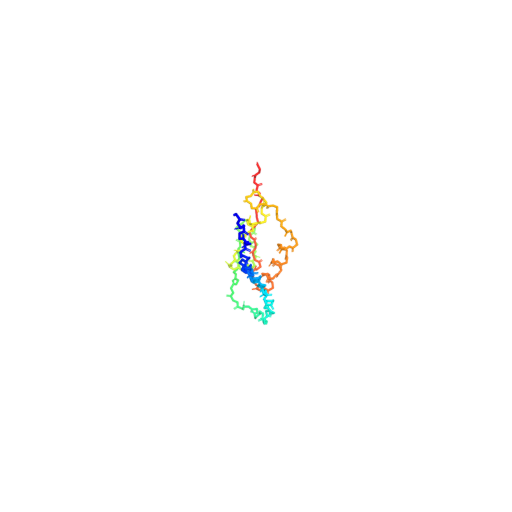A O 1
ATOM 501 N N . ARG A 1 71 ? 6.635 5.438 -12.380 1.00 94.06 71 ARG A N 1
ATOM 502 C CA . ARG A 1 71 ? 5.415 5.642 -13.178 1.00 94.06 71 ARG A CA 1
ATOM 503 C C . ARG A 1 71 ? 4.599 4.358 -13.328 1.00 94.06 71 ARG A C 1
ATOM 505 O O . ARG A 1 71 ? 3.379 4.408 -13.238 1.00 94.06 71 ARG A O 1
ATOM 512 N N . ALA A 1 72 ? 5.268 3.226 -13.545 1.00 91.81 72 ALA A N 1
ATOM 513 C CA . ALA A 1 72 ? 4.601 1.934 -13.669 1.00 91.81 72 ALA A CA 1
ATOM 514 C C . ALA A 1 72 ? 4.033 1.472 -12.320 1.00 91.81 72 ALA A C 1
ATOM 516 O O . ALA A 1 72 ? 2.909 0.982 -12.272 1.00 91.81 72 ALA A O 1
ATOM 517 N N . ALA A 1 73 ? 4.775 1.691 -11.229 1.00 92.31 73 ALA A N 1
ATOM 518 C CA . ALA A 1 73 ? 4.307 1.395 -9.878 1.00 92.31 73 ALA A CA 1
ATOM 519 C C . ALA A 1 73 ? 3.043 2.196 -9.530 1.00 92.31 73 ALA A C 1
ATOM 521 O O . ALA A 1 73 ? 2.036 1.607 -9.152 1.00 92.31 73 ALA A O 1
ATOM 522 N N . VAL A 1 74 ? 3.055 3.515 -9.749 1.00 94.12 74 VAL A N 1
ATOM 523 C CA . VAL A 1 74 ? 1.887 4.374 -9.495 1.00 94.12 74 VAL A CA 1
ATOM 524 C C . VAL A 1 74 ? 0.692 3.961 -10.355 1.00 94.12 74 VAL A C 1
ATOM 526 O O . VAL A 1 74 ? -0.417 3.867 -9.839 1.00 94.12 74 VAL A O 1
ATOM 529 N N . ALA A 1 75 ? 0.897 3.659 -11.642 1.00 95.94 75 ALA A N 1
ATOM 530 C CA . ALA A 1 75 ? -0.186 3.197 -12.512 1.00 95.94 75 ALA A CA 1
ATOM 531 C C . ALA A 1 75 ? -0.837 1.897 -11.999 1.00 95.94 75 ALA A C 1
ATOM 533 O O . ALA A 1 75 ? -2.060 1.780 -12.006 1.00 95.94 75 ALA A O 1
ATOM 534 N N . ALA A 1 76 ? -0.036 0.946 -11.507 1.00 93.94 76 ALA A N 1
ATOM 535 C CA . ALA A 1 76 ? -0.549 -0.284 -10.906 1.00 93.94 76 ALA A CA 1
ATOM 536 C C . ALA A 1 76 ? -1.292 -0.022 -9.584 1.00 93.94 76 ALA A C 1
ATOM 538 O O . ALA A 1 76 ? -2.359 -0.587 -9.360 1.00 93.94 76 ALA A O 1
ATOM 539 N N . MET A 1 77 ? -0.769 0.868 -8.733 1.00 94.62 77 MET A N 1
ATOM 540 C CA . MET A 1 77 ? -1.418 1.244 -7.471 1.00 94.62 77 MET A CA 1
ATOM 541 C C . MET A 1 77 ? -2.792 1.880 -7.701 1.00 94.62 77 MET A C 1
ATOM 543 O O . MET A 1 77 ? -3.737 1.540 -6.995 1.00 94.62 77 MET A O 1
ATOM 547 N N . LEU A 1 78 ? -2.922 2.754 -8.705 1.00 96.19 78 LEU A N 1
ATOM 548 C CA . LEU A 1 78 ? -4.209 3.346 -9.080 1.00 96.19 78 LEU A CA 1
ATOM 549 C C . LEU A 1 78 ? -5.201 2.274 -9.540 1.00 96.19 78 LEU A C 1
ATOM 551 O O . LEU A 1 78 ? -6.312 2.223 -9.027 1.00 96.19 78 LEU A O 1
ATOM 555 N N . ALA A 1 79 ? -4.776 1.352 -10.408 1.00 95.88 79 ALA A N 1
ATOM 556 C CA . ALA A 1 79 ? -5.632 0.253 -10.855 1.00 95.88 79 ALA A CA 1
ATOM 557 C C . ALA A 1 79 ? -6.088 -0.662 -9.698 1.00 95.88 79 ALA A C 1
ATOM 559 O O . ALA A 1 79 ? -7.225 -1.131 -9.685 1.00 95.88 79 ALA A O 1
ATOM 560 N N . TYR A 1 80 ? -5.225 -0.910 -8.706 1.00 94.31 80 TYR A N 1
ATOM 561 C CA . TYR A 1 80 ? -5.592 -1.663 -7.502 1.00 94.31 80 TYR A CA 1
ATOM 562 C C . TYR A 1 80 ? -6.574 -0.895 -6.618 1.00 94.31 80 TYR A C 1
ATOM 564 O O . TYR A 1 80 ? -7.535 -1.487 -6.127 1.00 94.31 80 TYR A O 1
ATOM 572 N N . ALA A 1 81 ? -6.372 0.412 -6.446 1.00 93.88 81 ALA A N 1
ATOM 573 C CA . ALA A 1 81 ? -7.276 1.263 -5.682 1.00 93.88 81 ALA A CA 1
ATOM 574 C C . ALA A 1 81 ? -8.667 1.345 -6.332 1.00 93.88 81 ALA A C 1
ATOM 576 O O . ALA A 1 81 ? -9.663 1.135 -5.640 1.00 93.88 81 ALA A O 1
ATOM 577 N N . ASP A 1 82 ? -8.731 1.540 -7.653 1.00 94.19 82 ASP A N 1
ATOM 578 C CA . ASP A 1 82 ? -9.978 1.522 -8.430 1.00 94.19 82 ASP A CA 1
ATOM 579 C C . ASP A 1 82 ? -10.714 0.178 -8.290 1.00 94.19 82 ASP A C 1
ATOM 581 O O . ASP A 1 82 ? -11.943 0.126 -8.320 1.00 94.19 82 ASP A O 1
ATOM 585 N N . GLY A 1 83 ? -9.972 -0.913 -8.063 1.00 92.50 83 GLY A N 1
ATOM 586 C CA . GLY A 1 83 ? -10.517 -2.237 -7.767 1.00 92.50 83 GLY A CA 1
ATOM 587 C C . GLY A 1 83 ? -10.766 -2.568 -6.300 1.00 92.50 83 GLY A C 1
ATOM 588 O O . GLY A 1 83 ? -11.042 -3.724 -5.980 1.00 92.50 83 GLY A O 1
ATOM 589 N N . GLY A 1 84 ? -10.668 -1.592 -5.397 1.00 92.12 84 GLY A N 1
ATOM 590 C CA . GLY A 1 84 ? -10.923 -1.781 -3.967 1.00 92.12 84 GLY A CA 1
ATOM 591 C C . GLY A 1 84 ? -9.797 -2.483 -3.198 1.00 92.12 84 GLY A C 1
ATOM 592 O O . GLY A 1 84 ? -9.952 -2.779 -2.014 1.00 92.12 84 GLY A O 1
ATOM 593 N N . LEU A 1 85 ? -8.642 -2.724 -3.820 1.00 93.38 85 LEU A N 1
ATOM 594 C CA . LEU A 1 85 ? -7.422 -3.229 -3.181 1.00 93.38 85 LEU A CA 1
ATOM 595 C C . LEU A 1 85 ? -6.549 -2.050 -2.729 1.00 93.38 85 LEU A C 1
ATOM 597 O O . LEU A 1 85 ? -5.396 -1.919 -3.127 1.00 93.38 85 LEU A O 1
ATOM 601 N N . ALA A 1 86 ? -7.118 -1.161 -1.916 1.00 93.00 86 ALA A N 1
ATOM 602 C CA . ALA A 1 86 ? -6.534 0.141 -1.584 1.00 93.00 86 ALA A CA 1
ATOM 603 C C . ALA A 1 86 ? -5.659 0.149 -0.310 1.00 93.00 86 ALA A C 1
ATOM 605 O O . ALA A 1 86 ? -5.493 1.189 0.323 1.00 93.00 86 ALA A O 1
ATOM 606 N N . THR A 1 87 ? -5.112 -0.996 0.104 1.00 94.31 87 THR A N 1
ATOM 607 C CA . THR A 1 87 ? -4.240 -1.102 1.287 1.00 94.31 87 THR A CA 1
ATOM 608 C C . THR A 1 87 ? -2.848 -1.547 0.850 1.00 94.31 87 THR A C 1
ATOM 610 O O . THR A 1 87 ? -2.695 -2.618 0.263 1.00 94.31 87 THR A O 1
ATOM 613 N N . PHE A 1 88 ? -1.839 -0.710 1.096 1.00 94.19 88 PHE A N 1
ATOM 614 C CA . PHE A 1 88 ? -0.466 -0.890 0.614 1.00 94.19 88 PHE A CA 1
ATOM 615 C C . PHE A 1 88 ? 0.500 -0.929 1.798 1.00 94.19 88 PHE A C 1
ATOM 617 O O . PHE A 1 88 ? 0.459 -0.044 2.649 1.00 94.19 88 PHE A O 1
ATOM 624 N N . ASP A 1 89 ? 1.353 -1.949 1.843 1.00 92.62 89 ASP A N 1
ATOM 625 C CA . ASP A 1 89 ? 2.378 -2.119 2.872 1.00 92.62 89 ASP A CA 1
ATOM 626 C C . ASP A 1 89 ? 3.717 -1.581 2.367 1.00 92.62 89 ASP A C 1
ATOM 628 O O . ASP A 1 89 ? 4.277 -2.096 1.394 1.00 92.62 89 ASP A O 1
ATOM 632 N N . MET A 1 90 ? 4.196 -0.515 3.007 1.00 90.44 90 MET A N 1
ATOM 633 C CA . MET A 1 90 ? 5.440 0.174 2.680 1.00 90.44 90 MET A CA 1
ATOM 634 C C . MET A 1 90 ? 6.337 0.216 3.910 1.00 90.44 90 MET A C 1
ATOM 636 O O . MET A 1 90 ? 5.885 0.530 5.009 1.00 90.44 90 MET A O 1
ATOM 640 N N . ALA A 1 91 ? 7.621 -0.032 3.691 1.00 88.50 91 ALA A N 1
ATOM 641 C CA . ALA A 1 91 ? 8.650 0.080 4.704 1.00 88.50 91 ALA A CA 1
ATOM 642 C C . ALA A 1 91 ? 9.893 0.723 4.092 1.00 88.50 91 ALA A C 1
ATOM 644 O O . ALA A 1 91 ? 10.190 0.515 2.910 1.00 88.50 91 ALA A O 1
ATOM 645 N N . ASP A 1 92 ? 10.623 1.468 4.913 1.00 85.88 92 ASP A N 1
ATOM 646 C CA . ASP A 1 92 ? 11.994 1.840 4.597 1.00 85.88 92 ASP A CA 1
ATOM 647 C C . ASP A 1 92 ? 12.864 0.574 4.602 1.00 85.88 92 ASP A C 1
ATOM 649 O O . ASP A 1 92 ? 12.659 -0.334 5.412 1.00 85.88 92 ASP A O 1
ATOM 653 N N . ILE A 1 93 ? 13.834 0.500 3.690 1.00 77.19 93 ILE A N 1
ATOM 654 C CA . ILE A 1 93 ? 14.847 -0.556 3.701 1.00 77.19 93 ILE A CA 1
ATOM 655 C C . ILE A 1 93 ? 16.102 -0.007 4.378 1.00 77.19 93 ILE A C 1
ATOM 657 O O . ILE A 1 93 ? 16.582 1.066 4.014 1.00 77.19 93 ILE A O 1
ATOM 661 N N . CYS A 1 94 ? 16.600 -0.707 5.398 1.00 67.75 94 CYS A N 1
ATOM 662 C CA . CYS A 1 94 ? 17.887 -0.366 5.994 1.00 67.75 94 CYS A CA 1
ATOM 663 C C . CYS A 1 94 ? 18.995 -0.684 4.984 1.00 67.75 94 CYS A C 1
ATOM 665 O O . CYS A 1 94 ? 19.059 -1.810 4.485 1.00 67.75 94 CYS A O 1
ATOM 667 N N . GLU A 1 95 ? 19.843 0.303 4.711 1.00 60.97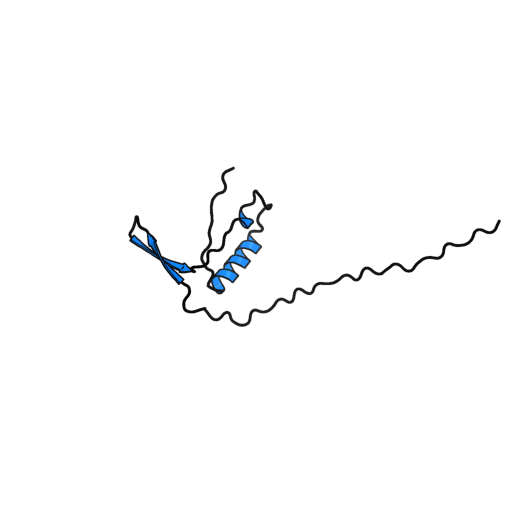 95 GLU A N 1
ATOM 668 C CA . GLU A 1 95 ? 21.132 0.136 4.026 1.00 60.97 95 GLU A CA 1
ATOM 669 C C . GLU A 1 95 ? 22.217 -0.299 5.023 1.00 60.97 95 GLU A C 1
ATOM 671 O O . GLU A 1 95 ? 22.181 0.180 6.184 1.00 60.97 95 GLU A O 1
#

pLDDT: mean 75.63, std 19.32, range [41.53, 96.75]